Protein AF-A0A2G9MQJ7-F1 (afdb_monomer)

Nearest 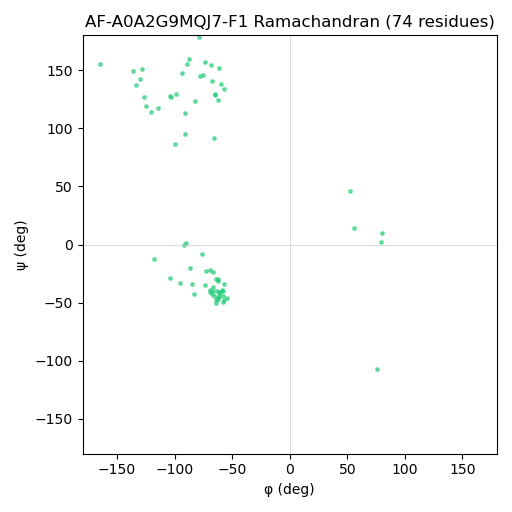PDB structures (foldseek):
  5m31-assembly1_A  TM=9.262E-01  e=2.707E-04  Thermus aquaticus Y51MC23
  8ap6-assembly1_G  TM=6.792E-01  e=2.195E-01  Trypanosoma brucei brucei
  8grg-assembly1_B  TM=7.212E-01  e=3.280E-01  Homo sapiens
  6lky-assembly1_B  TM=6.045E-01  e=5.242E-01  Methylococcus capsulatus str. Bath
  5gre-assembly1_A  TM=6.204E-01  e=1.750E+00  Homo sapiens

Secondary structure (DSSP, 8-state):
----HHHHHHHHHHHHHHHHHHT---EEEE-TTBGGG-B-HHHHHHHHHHHHTT-SS-EEEE----TTPPP-----

Radius of gyration: 13.1 Å; Cα contacts (8 Å, |Δi|>4): 68; chains: 1; bounding box: 34×26×31 Å

Solvent-accessible surface area (backbone atoms only — not comparable to full-atom values): 4826 Å² total; per-residue (Å²): 130,74,56,49,72,68,58,51,50,51,51,43,50,53,49,41,53,49,34,65,74,70,63,57,70,62,49,78,42,64,66,70,51,38,72,90,24,68,42,55,64,83,68,43,51,60,50,48,47,72,53,54,60,83,51,94,46,41,74,46,76,49,84,79,90,56,92,96,58,81,82,89,81,73,82,118

Sequence (76 aa):
GKATTAYVNHALKELRSEIEKENIESIALPKLATGVGGLDWEEVKPLIDKHLGDLEIPVYIYTTFHKGQKAQETAK

pLDDT: mean 91.34, std 7.13, range [59.25, 97.88]

Mean predicted aligned error: 3.99 Å

Structure (mmCIF, N/CA/C/O backbone):
data_AF-A0A2G9MQJ7-F1
#
_entry.id   AF-A0A2G9MQJ7-F1
#
loop_
_atom_site.group_PDB
_atom_site.id
_atom_site.type_symbol
_atom_site.label_atom_id
_atom_site.label_alt_id
_atom_site.label_comp_id
_atom_site.label_asym_id
_atom_site.label_entity_id
_atom_site.label_seq_id
_atom_site.pdbx_PDB_ins_code
_atom_site.Cartn_x
_atom_site.Cartn_y
_atom_site.Cartn_z
_atom_sit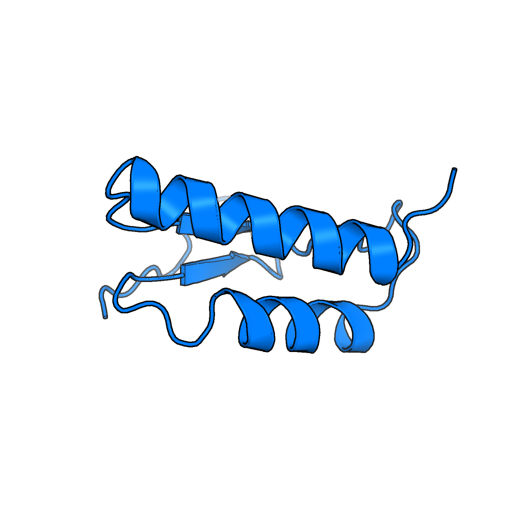e.occupancy
_atom_site.B_iso_or_equiv
_atom_site.auth_seq_id
_atom_site.auth_comp_id
_atom_site.auth_asym_id
_atom_site.auth_atom_id
_atom_site.pdbx_PDB_model_num
ATOM 1 N N . GLY A 1 1 ? 20.007 -0.056 -8.595 1.00 70.62 1 GLY A N 1
ATOM 2 C CA . GLY A 1 1 ? 19.789 -1.445 -9.052 1.00 70.62 1 GLY A CA 1
ATOM 3 C C . GLY A 1 1 ? 18.309 -1.659 -9.299 1.00 70.62 1 GLY A C 1
ATOM 4 O O . GLY A 1 1 ? 17.530 -0.831 -8.844 1.00 70.62 1 GLY A O 1
ATOM 5 N N . LYS A 1 2 ? 17.922 -2.714 -10.027 1.00 76.81 2 LYS A N 1
ATOM 6 C CA . LYS A 1 2 ? 16.502 -3.072 -10.199 1.00 76.81 2 LYS A CA 1
ATOM 7 C C . LYS A 1 2 ? 15.868 -3.406 -8.846 1.00 76.81 2 LYS A C 1
ATOM 9 O O . LYS A 1 2 ? 16.574 -3.848 -7.936 1.00 76.81 2 LYS A O 1
ATOM 14 N N . ALA A 1 3 ? 14.563 -3.188 -8.717 1.00 86.12 3 ALA A N 1
ATOM 15 C CA . ALA A 1 3 ? 13.843 -3.647 -7.540 1.00 86.12 3 ALA A CA 1
ATOM 16 C C . ALA A 1 3 ? 13.774 -5.182 -7.530 1.00 86.12 3 ALA A C 1
ATOM 18 O O . ALA A 1 3 ? 13.856 -5.826 -8.575 1.00 86.12 3 ALA A O 1
ATOM 19 N N . THR A 1 4 ? 13.634 -5.764 -6.342 1.00 92.31 4 THR A N 1
ATOM 20 C CA . THR A 1 4 ? 13.429 -7.205 -6.163 1.00 92.31 4 THR A CA 1
ATOM 21 C C . THR A 1 4 ? 12.214 -7.433 -5.278 1.00 92.31 4 THR A C 1
ATOM 23 O O . THR A 1 4 ? 11.907 -6.613 -4.407 1.00 92.31 4 THR A O 1
ATOM 26 N N . THR A 1 5 ? 11.538 -8.563 -5.465 1.00 93.06 5 THR A N 1
ATOM 27 C CA . THR A 1 5 ? 10.414 -8.977 -4.614 1.00 93.06 5 THR A CA 1
ATOM 28 C C . THR A 1 5 ? 10.822 -9.076 -3.143 1.00 93.06 5 THR A C 1
ATOM 30 O O . THR A 1 5 ? 10.046 -8.706 -2.268 1.00 93.06 5 THR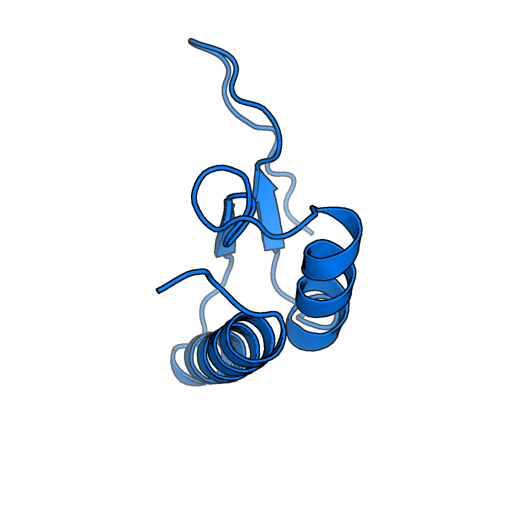 A O 1
ATOM 33 N N . ALA A 1 6 ? 12.068 -9.470 -2.854 1.00 94.75 6 ALA A N 1
ATOM 34 C CA . ALA A 1 6 ? 12.617 -9.501 -1.500 1.00 94.75 6 ALA A CA 1
ATOM 35 C C . ALA A 1 6 ? 12.659 -8.109 -0.844 1.00 94.75 6 ALA A C 1
ATOM 37 O O . ALA A 1 6 ? 12.248 -7.966 0.309 1.00 94.75 6 ALA A O 1
ATOM 38 N N . TYR A 1 7 ? 13.100 -7.075 -1.571 1.00 94.38 7 TYR A N 1
ATOM 39 C CA . TYR A 1 7 ? 13.114 -5.706 -1.047 1.00 94.38 7 TYR A CA 1
ATOM 40 C C . TYR A 1 7 ? 11.709 -5.139 -0.867 1.00 94.38 7 TYR A C 1
ATOM 42 O O . TYR A 1 7 ? 11.445 -4.499 0.147 1.00 94.38 7 TYR A O 1
ATOM 50 N N . VAL A 1 8 ? 10.792 -5.418 -1.797 1.00 94.69 8 VAL A N 1
ATOM 51 C CA . VAL A 1 8 ? 9.381 -5.024 -1.657 1.00 94.69 8 VAL A CA 1
ATOM 52 C C . VAL A 1 8 ? 8.751 -5.701 -0.440 1.00 94.69 8 VAL A C 1
ATOM 54 O O . VAL A 1 8 ? 8.116 -5.039 0.373 1.00 94.69 8 VAL A O 1
ATOM 57 N N . ASN A 1 9 ? 8.986 -7.001 -0.263 1.00 95.56 9 ASN A N 1
ATOM 58 C CA . ASN A 1 9 ? 8.497 -7.759 0.883 1.00 95.56 9 ASN A CA 1
ATOM 59 C C . ASN A 1 9 ? 9.041 -7.210 2.211 1.00 95.56 9 ASN A C 1
ATOM 61 O O . ASN A 1 9 ? 8.292 -7.107 3.177 1.00 95.56 9 ASN A O 1
ATOM 65 N N . HIS A 1 10 ? 10.327 -6.851 2.265 1.00 96.69 10 HIS A N 1
ATOM 66 C CA . HIS A 1 10 ? 10.913 -6.226 3.451 1.00 96.69 10 HIS A CA 1
ATOM 67 C C . HIS A 1 10 ? 10.288 -4.854 3.729 1.00 96.69 10 HIS A C 1
ATOM 69 O O . HIS A 1 10 ? 9.876 -4.587 4.850 1.00 96.69 10 HIS A O 1
ATOM 75 N N . ALA A 1 11 ? 10.171 -3.996 2.713 1.00 96.19 11 ALA A N 1
ATOM 76 C CA . ALA A 1 11 ? 9.596 -2.662 2.870 1.00 96.19 11 ALA A CA 1
ATOM 77 C C . ALA A 1 11 ? 8.131 -2.702 3.334 1.00 96.19 11 ALA A C 1
ATOM 79 O O . ALA A 1 11 ? 7.749 -1.922 4.198 1.00 96.19 11 ALA A O 1
ATOM 80 N N . LEU A 1 12 ? 7.323 -3.625 2.804 1.00 97.19 12 LEU A N 1
ATOM 81 C CA . LEU A 1 12 ? 5.927 -3.798 3.217 1.00 97.19 12 LEU A CA 1
ATOM 82 C C . LEU A 1 12 ? 5.795 -4.290 4.661 1.00 97.19 12 LEU A C 1
ATOM 84 O O . LEU A 1 12 ? 4.899 -3.844 5.372 1.00 97.19 12 LEU A O 1
ATOM 88 N N . LYS A 1 13 ? 6.703 -5.167 5.104 1.00 97.62 13 LYS A N 1
ATOM 89 C CA . LYS A 1 13 ? 6.752 -5.615 6.498 1.00 97.62 13 LYS A CA 1
ATOM 90 C C . LYS A 1 13 ? 7.041 -4.450 7.452 1.00 97.62 13 LYS A C 1
ATOM 92 O O . LYS A 1 13 ? 6.348 -4.301 8.452 1.00 97.62 13 LYS A O 1
ATOM 97 N N . GLU A 1 14 ? 8.035 -3.624 7.133 1.00 97.88 14 GLU A N 1
ATOM 98 C CA . GLU A 1 14 ? 8.368 -2.448 7.950 1.00 97.88 14 GLU A CA 1
ATOM 99 C C . GLU A 1 14 ? 7.248 -1.401 7.914 1.00 97.88 14 GLU A C 1
ATOM 101 O O . GLU A 1 14 ? 6.885 -0.850 8.948 1.00 97.88 14 GLU A O 1
ATOM 106 N N . LEU A 1 15 ? 6.629 -1.188 6.747 1.00 97.31 15 LEU A N 1
ATOM 107 C CA . LEU A 1 15 ? 5.477 -0.299 6.615 1.00 97.31 15 LEU A CA 1
ATOM 108 C C . LEU A 1 15 ? 4.325 -0.729 7.532 1.00 97.31 15 LEU A C 1
ATOM 110 O O . LEU A 1 15 ? 3.746 0.119 8.203 1.00 97.31 15 LEU A O 1
ATOM 114 N N . ARG A 1 16 ? 4.014 -2.030 7.597 1.00 97.12 16 ARG A N 1
ATOM 115 C CA . ARG A 1 16 ? 3.013 -2.552 8.538 1.00 97.12 16 ARG A CA 1
ATOM 116 C C . ARG A 1 16 ? 3.374 -2.207 9.983 1.00 97.12 16 ARG A C 1
ATOM 118 O O . ARG A 1 16 ? 2.524 -1.711 10.714 1.00 97.12 16 ARG A O 1
ATOM 125 N N . SER A 1 17 ? 4.629 -2.436 10.373 1.00 97.50 17 SER A N 1
ATOM 126 C CA . SER A 1 17 ? 5.089 -2.140 11.732 1.00 97.50 17 SER A CA 1
ATOM 127 C C . SER A 1 17 ? 4.918 -0.663 12.089 1.00 97.50 17 SER A C 1
ATOM 129 O O . SER A 1 17 ? 4.545 -0.359 13.218 1.00 97.50 17 SER A O 1
ATOM 131 N N . GLU A 1 18 ? 5.174 0.254 11.153 1.00 97.69 18 GLU A N 1
ATOM 132 C CA . GLU A 1 18 ? 4.978 1.686 11.402 1.00 97.69 18 GLU A CA 1
ATOM 133 C C . GLU A 1 18 ? 3.502 2.087 11.431 1.00 97.69 18 GLU A C 1
ATOM 135 O O . GLU A 1 18 ? 3.120 2.923 12.245 1.00 97.69 18 GLU A O 1
ATOM 140 N N . ILE A 1 19 ? 2.650 1.462 10.613 1.00 97.25 19 ILE A N 1
ATOM 141 C CA . ILE A 1 19 ? 1.194 1.671 10.666 1.00 97.25 19 ILE A CA 1
ATOM 142 C C . ILE A 1 19 ? 0.650 1.330 12.053 1.00 97.25 19 ILE A C 1
ATOM 144 O O . ILE A 1 19 ? -0.076 2.130 12.641 1.00 97.25 19 ILE A O 1
ATOM 148 N N . GLU A 1 20 ? 1.021 0.162 12.579 1.00 95.81 20 GLU A N 1
ATOM 149 C CA . GLU A 1 20 ? 0.577 -0.302 13.895 1.00 95.81 20 GLU A CA 1
ATOM 150 C C . GLU A 1 20 ? 1.164 0.567 15.019 1.00 95.81 20 GLU A C 1
ATOM 152 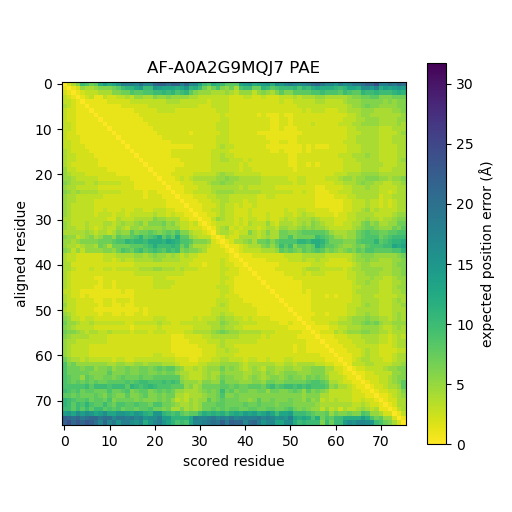O O . GLU A 1 20 ? 0.453 0.954 15.945 1.00 95.81 20 GLU A O 1
ATOM 157 N N . LYS A 1 21 ? 2.450 0.929 14.926 1.00 97.75 21 LYS A N 1
ATOM 158 C CA . LYS A 1 21 ? 3.142 1.744 15.936 1.00 97.75 21 LYS A CA 1
ATOM 159 C C . LYS A 1 21 ? 2.586 3.163 16.036 1.00 97.75 21 LYS A C 1
ATOM 161 O O . LYS A 1 21 ? 2.388 3.666 17.140 1.00 97.75 21 LYS A O 1
ATOM 166 N N . GLU A 1 22 ? 2.339 3.801 14.899 1.00 97.19 22 GLU A N 1
ATOM 167 C CA . GLU A 1 22 ? 1.862 5.184 14.833 1.00 97.19 22 GLU A CA 1
ATOM 168 C C . GLU A 1 22 ? 0.325 5.278 14.846 1.00 97.19 22 GLU A C 1
ATOM 170 O O . GLU A 1 22 ? -0.216 6.380 14.813 1.00 97.19 22 GLU A O 1
ATOM 175 N N . ASN A 1 23 ? -0.390 4.145 14.936 1.00 95.44 23 ASN A N 1
ATOM 176 C CA . ASN A 1 23 ? -1.857 4.064 14.873 1.00 95.44 23 ASN A CA 1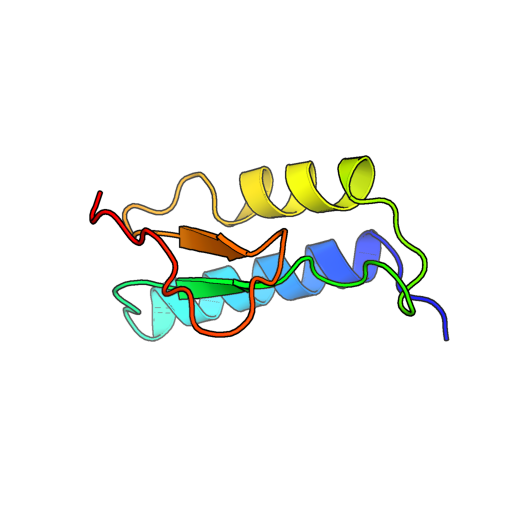
ATOM 177 C C . ASN A 1 23 ? -2.428 4.781 13.636 1.00 95.44 23 ASN A C 1
ATOM 179 O O . ASN A 1 23 ? -3.380 5.557 13.725 1.00 95.44 23 ASN A O 1
ATOM 183 N N . ILE A 1 24 ? -1.820 4.543 12.471 1.00 96.56 24 ILE A N 1
ATOM 184 C CA . ILE A 1 24 ? -2.273 5.140 11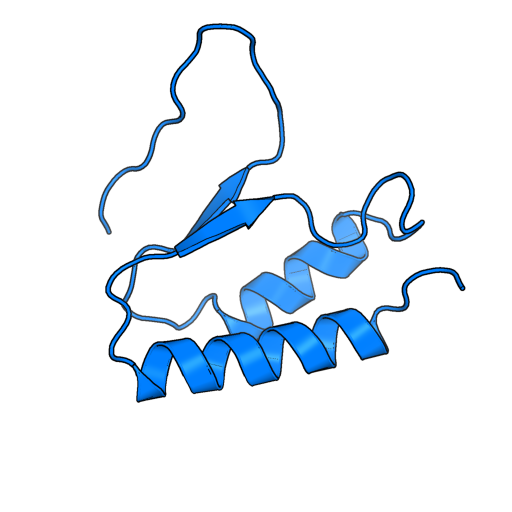.211 1.00 96.56 24 ILE A CA 1
ATOM 185 C C . ILE A 1 24 ? -3.671 4.613 10.883 1.00 96.56 24 ILE A C 1
ATOM 187 O O . ILE A 1 24 ? -3.876 3.408 10.840 1.00 96.56 24 ILE A O 1
ATOM 191 N N . GLU A 1 25 ? -4.615 5.510 10.593 1.00 95.50 25 GLU A N 1
ATOM 192 C CA . GLU A 1 25 ? -6.026 5.154 10.379 1.00 95.50 25 GLU A CA 1
ATOM 193 C C . GLU A 1 25 ? -6.361 4.739 8.940 1.00 95.50 25 GLU A C 1
ATOM 195 O O . GLU A 1 25 ? -7.393 4.118 8.707 1.00 95.50 25 GLU A O 1
ATOM 200 N N . SER A 1 26 ? -5.536 5.102 7.953 1.00 94.81 26 SER A N 1
ATOM 201 C CA . SER A 1 26 ? -5.688 4.685 6.551 1.00 94.81 26 SER A CA 1
ATOM 202 C C . SER A 1 26 ? -4.410 4.938 5.753 1.00 94.81 26 SER A C 1
ATOM 204 O O . SER A 1 26 ? -3.619 5.820 6.096 1.00 94.81 26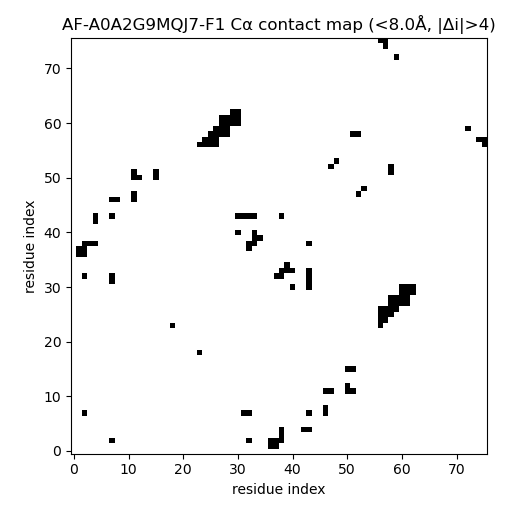 SER A O 1
ATOM 206 N N . ILE A 1 27 ? -4.206 4.184 4.670 1.00 95.00 27 ILE A N 1
ATOM 207 C CA . ILE A 1 27 ? -3.058 4.370 3.774 1.00 95.00 27 ILE A CA 1
ATOM 208 C C . ILE A 1 27 ? -3.448 4.301 2.296 1.00 95.00 27 ILE A C 1
ATOM 210 O O . ILE A 1 27 ? -4.340 3.559 1.889 1.00 95.00 27 ILE A O 1
ATOM 214 N N . ALA A 1 28 ? -2.712 5.048 1.477 1.00 94.38 28 ALA A N 1
ATOM 215 C CA . ALA A 1 28 ? -2.836 5.080 0.026 1.00 94.38 28 ALA A CA 1
ATOM 216 C C . ALA A 1 28 ? -1.470 4.814 -0.624 1.00 94.38 28 ALA A C 1
ATOM 218 O O . ALA A 1 28 ? -0.490 5.494 -0.320 1.00 94.38 28 ALA A O 1
ATOM 219 N N . LEU A 1 29 ? -1.397 3.834 -1.529 1.00 93.38 29 LEU A N 1
ATOM 220 C CA . LEU A 1 29 ? -0.160 3.387 -2.171 1.00 93.38 29 LEU A CA 1
ATOM 221 C C . LEU A 1 29 ? -0.308 3.323 -3.703 1.00 93.38 29 LEU A C 1
ATOM 223 O O . LEU A 1 29 ? -1.346 2.898 -4.209 1.00 93.38 29 LEU A O 1
ATOM 227 N N . PRO A 1 30 ? 0.726 3.683 -4.482 1.00 91.56 30 PRO A N 1
ATOM 228 C CA . PRO A 1 30 ? 0.783 3.367 -5.908 1.00 91.56 30 PRO A CA 1
ATOM 229 C C . PRO A 1 30 ? 1.212 1.903 -6.137 1.00 91.56 30 PRO A C 1
ATOM 231 O O . PRO A 1 30 ? 1.563 1.184 -5.201 1.00 91.56 30 PRO A O 1
ATOM 234 N N . LYS A 1 31 ? 1.276 1.460 -7.403 1.00 90.88 31 LYS A N 1
ATOM 235 C CA . LYS A 1 31 ? 1.898 0.172 -7.773 1.00 90.88 31 LYS A CA 1
ATOM 236 C C . LYS A 1 31 ? 3.409 0.174 -7.497 1.00 90.88 31 LYS A C 1
ATOM 238 O O . LYS A 1 31 ? 4.211 0.568 -8.350 1.00 90.88 31 LYS A O 1
ATOM 243 N N . LEU A 1 32 ? 3.786 -0.272 -6.301 1.00 88.88 32 LEU A N 1
ATOM 244 C CA . LEU A 1 32 ? 5.162 -0.268 -5.804 1.00 88.88 32 LEU A CA 1
ATOM 245 C C . LEU A 1 32 ? 6.110 -1.041 -6.724 1.00 88.88 32 LEU A C 1
ATOM 247 O O . LEU A 1 32 ? 5.807 -2.153 -7.140 1.00 88.88 32 LEU A O 1
ATOM 251 N N . ALA A 1 33 ? 7.270 -0.449 -7.019 1.00 87.81 33 ALA A N 1
ATOM 252 C CA . ALA A 1 33 ? 8.348 -1.072 -7.795 1.00 87.81 33 ALA A CA 1
ATOM 253 C C . ALA A 1 33 ? 7.962 -1.602 -9.199 1.00 87.81 33 ALA A C 1
ATOM 255 O O . ALA A 1 33 ? 8.754 -2.304 -9.830 1.00 87.81 33 ALA A O 1
ATOM 256 N N . THR A 1 34 ? 6.796 -1.214 -9.724 1.00 84.31 34 THR A N 1
ATOM 257 C CA . THR A 1 34 ? 6.383 -1.516 -11.102 1.00 84.31 34 THR A CA 1
ATOM 258 C C . THR A 1 34 ? 6.887 -0.453 -12.087 1.00 84.31 34 THR A C 1
ATOM 260 O O . THR A 1 34 ? 7.257 0.660 -11.700 1.00 84.31 34 THR A O 1
ATOM 263 N N . GLY A 1 35 ? 6.951 -0.786 -13.380 1.00 83.00 35 GLY A N 1
ATOM 264 C CA . GLY A 1 35 ? 7.446 0.124 -14.419 1.00 83.00 35 GLY A CA 1
ATOM 265 C C . GLY A 1 35 ? 8.971 0.243 -14.395 1.00 83.00 35 GLY A C 1
ATOM 266 O O . GLY A 1 35 ? 9.664 -0.701 -14.762 1.00 83.00 35 GLY A O 1
ATOM 267 N N . VAL A 1 36 ? 9.509 1.381 -13.939 1.00 78.62 36 VAL A N 1
ATOM 268 C CA . VAL A 1 36 ? 10.972 1.607 -13.867 1.00 78.62 36 VAL A CA 1
ATOM 269 C C . VAL A 1 36 ? 11.650 0.645 -12.882 1.00 78.62 36 VAL A C 1
ATOM 271 O O . VAL A 1 36 ? 12.804 0.270 -13.078 1.00 78.62 36 VAL A O 1
ATOM 274 N N . GLY A 1 37 ? 10.928 0.208 -11.843 1.00 77.81 37 GLY A N 1
ATOM 275 C CA . GLY A 1 37 ? 11.427 -0.783 -10.885 1.00 77.81 37 GLY A CA 1
ATOM 276 C C . GLY A 1 37 ? 11.587 -2.191 -11.472 1.00 77.81 37 GLY A C 1
ATOM 277 O O . GLY A 1 37 ? 12.423 -2.949 -10.980 1.00 77.81 37 GLY A O 1
ATOM 278 N N . GLY A 1 38 ? 10.872 -2.497 -12.561 1.00 87.06 38 GLY A N 1
ATOM 279 C CA . GLY A 1 38 ? 11.028 -3.720 -13.348 1.00 87.06 38 GLY A CA 1
ATOM 280 C C . GLY A 1 38 ? 10.350 -4.974 -12.794 1.00 87.06 38 GLY A C 1
ATOM 281 O O . GLY A 1 38 ? 10.633 -6.044 -13.320 1.00 87.06 38 GLY A O 1
ATOM 282 N N . LEU A 1 39 ? 9.508 -4.858 -11.761 1.00 91.94 39 LEU A N 1
ATOM 283 C CA . LEU A 1 39 ? 8.688 -5.968 -11.262 1.00 91.94 39 LEU A CA 1
ATOM 284 C C . LEU A 1 39 ? 7.302 -5.970 -11.904 1.00 91.94 39 LEU A C 1
ATOM 286 O O . LEU A 1 39 ? 6.730 -4.898 -12.159 1.00 91.94 39 LEU A O 1
ATOM 290 N N . ASP A 1 40 ? 6.749 -7.166 -12.094 1.00 92.38 40 ASP A N 1
ATOM 291 C CA . ASP A 1 40 ? 5.386 -7.327 -12.575 1.00 92.38 40 ASP A CA 1
ATOM 292 C C . ASP A 1 40 ? 4.375 -7.095 -11.452 1.00 92.38 40 ASP A C 1
ATOM 294 O O . ASP A 1 40 ? 4.581 -7.426 -10.281 1.00 92.38 40 ASP A O 1
ATOM 298 N N . TRP A 1 41 ? 3.230 -6.511 -11.808 1.00 92.12 41 TRP A N 1
ATOM 299 C CA . TRP A 1 41 ? 2.180 -6.243 -10.826 1.00 92.12 41 TRP A CA 1
ATOM 300 C C . TRP A 1 41 ? 1.632 -7.530 -10.196 1.00 92.12 41 TRP A C 1
ATOM 302 O O . TRP A 1 41 ? 1.278 -7.532 -9.018 1.00 92.12 41 TRP A O 1
ATOM 312 N N . GLU A 1 42 ? 1.623 -8.628 -10.951 1.00 93.06 42 GLU A N 1
ATOM 313 C CA . GLU A 1 42 ? 1.218 -9.952 -10.471 1.00 93.06 42 GLU A CA 1
ATOM 314 C C . GLU A 1 42 ? 2.178 -10.522 -9.416 1.00 93.06 42 GLU A C 1
ATOM 316 O O . GLU A 1 42 ? 1.757 -11.319 -8.583 1.00 93.06 42 GLU A O 1
ATOM 321 N N . GLU A 1 43 ? 3.436 -10.070 -9.381 1.00 92.69 43 GLU A N 1
ATOM 322 C CA . GLU A 1 43 ? 4.399 -10.433 -8.334 1.00 92.69 43 GLU A CA 1
ATOM 323 C C . GLU A 1 43 ? 4.266 -9.542 -7.093 1.00 92.69 43 GLU A C 1
ATOM 325 O O . GLU A 1 43 ? 4.475 -9.993 -5.966 1.00 92.69 43 GLU A O 1
ATOM 330 N N . VAL A 1 44 ? 3.928 -8.263 -7.284 1.00 94.38 44 VAL A N 1
ATOM 331 C CA . VAL A 1 44 ? 3.878 -7.267 -6.202 1.00 94.38 44 VAL A CA 1
ATOM 332 C C . VAL A 1 44 ? 2.558 -7.317 -5.438 1.00 94.38 44 VAL A C 1
ATOM 334 O O . VAL A 1 44 ? 2.563 -7.242 -4.208 1.00 94.38 44 VAL A O 1
ATOM 337 N N . LYS A 1 45 ? 1.424 -7.449 -6.134 1.00 94.75 45 LYS A N 1
ATOM 338 C CA . LYS A 1 45 ? 0.097 -7.437 -5.505 1.00 94.75 45 LYS A CA 1
ATOM 339 C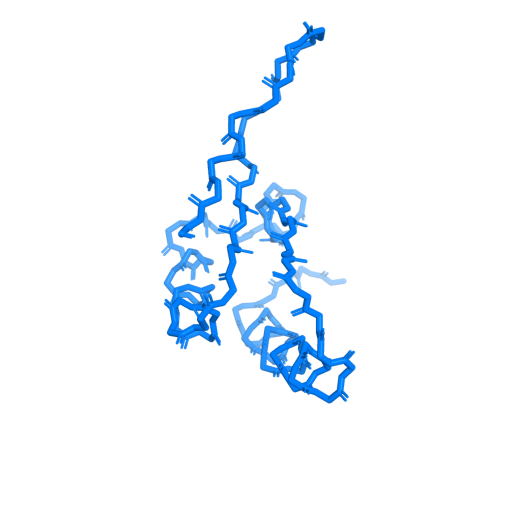 C . LYS A 1 45 ? -0.039 -8.483 -4.385 1.00 94.75 45 LYS A C 1
ATOM 341 O O . LYS A 1 45 ? -0.474 -8.094 -3.301 1.00 94.75 45 LYS A O 1
ATOM 346 N N . PRO A 1 46 ? 0.384 -9.753 -4.562 1.00 96.50 46 PRO A N 1
ATOM 347 C CA . PRO A 1 46 ? 0.289 -10.750 -3.496 1.00 96.50 46 PRO A CA 1
ATOM 348 C C . PRO A 1 46 ? 1.118 -10.393 -2.258 1.00 96.50 46 PRO A C 1
ATOM 350 O O . PRO A 1 46 ? 0.750 -10.765 -1.148 1.00 96.50 46 PRO A O 1
ATOM 353 N N . LEU A 1 47 ? 2.228 -9.662 -2.422 1.00 96.69 47 LEU A N 1
ATOM 354 C CA . LEU A 1 47 ? 3.029 -9.191 -1.290 1.00 96.69 47 LEU A CA 1
ATOM 355 C C . LEU A 1 47 ? 2.284 -8.114 -0.500 1.00 96.69 47 LEU A C 1
ATOM 357 O O . LEU A 1 47 ? 2.323 -8.131 0.727 1.00 96.69 47 LEU A O 1
ATOM 361 N N . ILE A 1 48 ? 1.595 -7.200 -1.187 1.00 96.25 48 ILE A N 1
ATOM 362 C CA . ILE A 1 48 ? 0.775 -6.175 -0.532 1.00 96.25 48 ILE A CA 1
ATOM 363 C C . ILE A 1 48 ? -0.372 -6.833 0.235 1.00 96.25 48 ILE A C 1
ATOM 365 O O . ILE A 1 48 ? -0.521 -6.573 1.426 1.00 96.25 48 ILE A O 1
ATOM 369 N N . ASP A 1 49 ? -1.116 -7.734 -0.413 1.00 95.38 49 ASP A N 1
ATOM 370 C CA . ASP A 1 49 ? -2.222 -8.459 0.224 1.00 95.38 49 ASP A CA 1
ATOM 371 C C . ASP A 1 49 ? -1.736 -9.244 1.457 1.00 95.38 49 ASP A C 1
ATOM 373 O O . ASP A 1 49 ? -2.390 -9.238 2.495 1.00 95.38 49 ASP A O 1
ATOM 377 N N . LYS A 1 50 ? -0.555 -9.872 1.375 1.00 96.81 50 LYS A N 1
ATOM 378 C CA . LYS A 1 50 ? 0.044 -10.638 2.478 1.00 96.81 50 LYS A CA 1
ATOM 379 C C . LYS A 1 50 ? 0.381 -9.791 3.708 1.00 96.81 50 LYS A C 1
ATOM 381 O O . LYS A 1 50 ? 0.268 -10.297 4.818 1.00 96.81 50 LYS A O 1
ATOM 386 N N . HIS A 1 51 ? 0.888 -8.572 3.520 1.00 96.94 51 HIS A N 1
ATOM 387 C CA . HIS A 1 51 ? 1.380 -7.743 4.633 1.00 96.94 51 HIS A CA 1
ATOM 388 C C . HIS A 1 51 ? 0.346 -6.757 5.158 1.00 96.94 51 HIS A C 1
ATOM 390 O O . HIS A 1 51 ? 0.372 -6.451 6.347 1.00 96.94 51 HIS A O 1
ATOM 396 N N . LEU A 1 52 ? -0.513 -6.241 4.277 1.00 95.94 52 LEU A N 1
ATOM 397 C CA . LEU A 1 52 ? -1.431 -5.141 4.572 1.00 95.94 52 LEU A CA 1
ATOM 398 C C . LEU A 1 52 ? -2.909 -5.539 4.436 1.00 95.94 52 LEU A C 1
ATOM 400 O O . LEU A 1 52 ? -3.777 -4.771 4.838 1.00 95.94 52 LEU A O 1
ATOM 404 N N . GLY A 1 53 ? -3.222 -6.700 3.850 1.00 93.25 53 GLY A N 1
ATOM 405 C CA . GLY A 1 53 ? -4.602 -7.094 3.544 1.00 93.25 53 GLY A CA 1
ATOM 406 C C . GLY A 1 53 ? -5.444 -7.477 4.765 1.00 93.25 53 GLY A C 1
ATOM 407 O O . GLY A 1 53 ? -6.671 -7.390 4.709 1.00 93.25 53 GLY A O 1
ATOM 408 N N . ASP A 1 54 ? -4.800 -7.873 5.861 1.00 94.56 54 ASP A N 1
ATOM 409 C CA . ASP A 1 54 ? -5.424 -8.212 7.144 1.00 94.56 54 ASP A CA 1
ATOM 410 C C . ASP A 1 54 ? -5.525 -7.020 8.107 1.00 94.56 54 ASP A C 1
ATOM 412 O O . ASP A 1 54 ? -6.053 -7.172 9.206 1.00 94.56 54 ASP A O 1
ATOM 416 N N . LEU A 1 55 ? -5.056 -5.834 7.706 1.00 94.31 55 LEU A N 1
ATOM 417 C CA . LEU A 1 55 ? -5.225 -4.627 8.504 1.00 94.31 55 LEU A CA 1
ATOM 418 C C . LEU A 1 55 ? -6.707 -4.220 8.574 1.00 94.31 55 LEU A C 1
ATOM 420 O O . LEU A 1 55 ? -7.453 -4.278 7.587 1.00 94.31 55 LEU A O 1
ATOM 424 N N . GLU A 1 56 ? -7.121 -3.760 9.754 1.00 93.00 56 GLU A N 1
ATOM 425 C CA . GLU A 1 56 ? -8.479 -3.253 10.001 1.00 93.00 56 GLU A CA 1
ATOM 426 C C . GLU A 1 56 ? -8.700 -1.845 9.426 1.00 93.00 56 GLU A C 1
ATOM 428 O O . GLU A 1 56 ? -9.829 -1.366 9.366 1.00 93.00 56 GLU A O 1
ATOM 433 N N . ILE A 1 57 ? -7.636 -1.205 8.940 1.00 94.12 57 ILE A N 1
ATOM 434 C CA . ILE A 1 57 ? -7.692 0.113 8.312 1.00 94.12 57 ILE A CA 1
ATOM 435 C C . ILE A 1 57 ? -7.940 0.028 6.799 1.00 94.12 57 ILE A C 1
ATOM 437 O O . ILE A 1 57 ? -7.584 -0.965 6.153 1.00 94.12 57 ILE A O 1
ATOM 441 N N . PRO A 1 58 ? -8.507 1.076 6.178 1.00 95.19 58 PRO A N 1
ATOM 442 C CA . PRO A 1 58 ? -8.595 1.164 4.729 1.00 95.19 58 PRO A CA 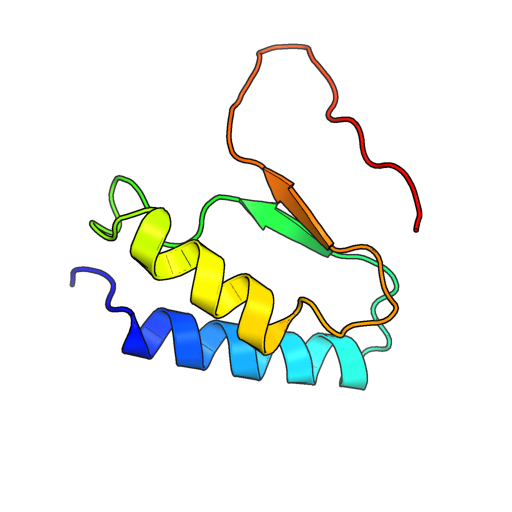1
ATOM 443 C C . PRO A 1 58 ? -7.206 1.258 4.077 1.00 95.19 58 PRO A C 1
ATOM 445 O O . PRO A 1 58 ? -6.390 2.116 4.426 1.00 95.19 58 PRO A O 1
ATOM 448 N N . VAL A 1 59 ? -6.965 0.394 3.085 1.00 94.50 59 VAL A N 1
ATOM 449 C CA . VAL A 1 59 ? -5.750 0.381 2.257 1.00 94.50 59 VAL A CA 1
ATOM 450 C C . VAL A 1 59 ? -6.139 0.577 0.795 1.00 94.50 59 VAL A C 1
ATOM 452 O O . VAL A 1 59 ? -6.775 -0.287 0.191 1.00 94.50 59 VAL A O 1
ATOM 455 N N . TYR A 1 60 ? -5.737 1.702 0.209 1.00 94.31 60 TYR A N 1
ATOM 456 C CA . TYR A 1 60 ? -6.061 2.057 -1.172 1.00 94.31 60 TYR A CA 1
ATOM 457 C C . TYR A 1 60 ? -4.856 1.853 -2.087 1.00 94.31 60 TYR A C 1
ATOM 459 O O . TYR A 1 60 ? -3.777 2.385 -1.831 1.00 94.31 60 TYR A O 1
ATOM 467 N N . ILE A 1 61 ? -5.037 1.114 -3.186 1.00 93.31 61 ILE A N 1
ATOM 468 C CA . ILE A 1 61 ? -3.988 0.896 -4.189 1.00 93.31 61 ILE A CA 1
ATOM 469 C C . ILE A 1 61 ? -4.379 1.548 -5.510 1.00 93.31 61 ILE A C 1
ATOM 471 O O . ILE A 1 61 ? -5.328 1.146 -6.181 1.00 93.31 61 ILE A O 1
ATOM 475 N N . TYR A 1 62 ? -3.575 2.515 -5.925 1.00 91.62 62 TYR A N 1
ATOM 476 C CA . TYR A 1 62 ? -3.766 3.272 -7.149 1.00 91.62 62 TYR A CA 1
ATOM 477 C C . TYR A 1 62 ? -3.040 2.604 -8.316 1.00 91.62 62 TYR A C 1
ATOM 479 O O . TYR A 1 62 ? -1.807 2.562 -8.367 1.00 91.62 62 TYR A O 1
ATOM 487 N N . THR A 1 63 ? -3.805 2.088 -9.279 1.00 88.81 63 THR A N 1
ATOM 488 C CA . THR A 1 63 ? -3.268 1.334 -10.426 1.00 88.81 63 THR A CA 1
ATOM 489 C C . THR A 1 63 ? -3.241 2.117 -11.733 1.00 88.81 63 THR A C 1
ATOM 491 O O . THR A 1 63 ? -2.346 1.879 -12.553 1.00 88.81 63 THR A O 1
ATOM 494 N N . THR A 1 64 ? -4.168 3.064 -11.899 1.00 87.31 64 THR A N 1
ATOM 495 C CA . THR A 1 64 ? -4.343 3.863 -13.116 1.00 87.31 64 THR A CA 1
ATOM 496 C C . THR A 1 64 ? -4.500 5.336 -12.763 1.00 87.31 64 THR A C 1
ATOM 498 O O . THR A 1 64 ? -5.219 5.690 -11.831 1.00 87.31 64 THR A O 1
ATOM 501 N N . PHE A 1 65 ? -3.834 6.202 -13.527 1.00 86.81 65 PHE A N 1
ATOM 502 C CA . PHE A 1 65 ? -3.963 7.649 -13.399 1.00 86.81 65 PHE A CA 1
ATOM 503 C C . PHE A 1 65 ? -4.932 8.199 -14.447 1.00 86.81 65 PHE A C 1
ATOM 505 O O . PHE A 1 65 ? -4.766 7.960 -15.644 1.00 86.81 65 PHE A O 1
ATOM 512 N N . HIS A 1 66 ? -5.892 9.002 -13.995 1.00 90.38 66 HIS A N 1
ATOM 513 C CA . HIS A 1 66 ? -6.816 9.736 -14.851 1.00 90.38 66 HIS A CA 1
ATOM 514 C C . HIS A 1 66 ? -6.753 11.226 -14.500 1.00 90.38 66 HIS A C 1
ATOM 516 O O . HIS A 1 66 ? -7.029 11.632 -13.370 1.00 90.38 66 HIS A O 1
ATOM 522 N N . LYS A 1 67 ? -6.363 12.064 -15.469 1.00 91.12 67 LYS A N 1
ATOM 523 C CA . LYS A 1 67 ? -6.194 13.507 -15.249 1.00 91.12 67 LYS A CA 1
ATOM 524 C C . LYS A 1 67 ? -7.530 14.147 -14.858 1.00 91.12 67 LYS A C 1
ATOM 526 O O . LYS A 1 67 ? -8.493 14.071 -15.610 1.00 91.12 67 LYS A O 1
ATOM 531 N N . GLY A 1 68 ? -7.553 14.827 -13.711 1.00 91.69 68 GLY A N 1
ATOM 532 C CA . GLY A 1 68 ? -8.732 15.551 -13.220 1.00 91.69 68 GLY A CA 1
ATOM 533 C C . GLY A 1 68 ? -9.794 14.674 -12.550 1.00 91.69 68 GLY A C 1
ATOM 534 O O . GLY A 1 68 ? -10.817 15.200 -12.123 1.00 91.69 68 GLY A O 1
ATOM 535 N N . GLN A 1 69 ? -9.555 13.368 -12.420 1.00 90.88 69 GLN A N 1
ATOM 536 C CA . GLN A 1 69 ? -10.460 12.443 -11.748 1.00 90.88 69 GLN A CA 1
ATOM 537 C C . GLN A 1 69 ? -9.928 12.108 -10.352 1.00 90.88 69 GLN A C 1
ATOM 539 O O . GLN A 1 69 ? -8.784 11.682 -10.199 1.00 90.88 69 GLN A O 1
ATOM 544 N N . LYS A 1 70 ? -10.769 12.291 -9.330 1.00 87.31 70 LYS A N 1
ATOM 545 C CA . LYS A 1 70 ? -10.484 11.817 -7.969 1.00 87.31 70 LYS A CA 1
ATOM 546 C C . LYS A 1 70 ? -10.675 10.302 -7.897 1.00 87.31 70 LYS A C 1
ATOM 548 O O . LYS A 1 70 ? -11.557 9.764 -8.569 1.00 87.31 70 LYS A O 1
ATOM 553 N N . ALA A 1 71 ? -9.870 9.629 -7.082 1.00 86.75 71 ALA A N 1
ATOM 554 C CA . ALA A 1 71 ? -10.079 8.214 -6.815 1.00 86.75 71 ALA A CA 1
ATOM 555 C C . ALA A 1 71 ? -11.286 7.979 -5.908 1.00 86.75 71 ALA A C 1
ATOM 557 O O . ALA A 1 71 ? -11.728 8.866 -5.177 1.00 86.75 71 ALA A O 1
ATOM 558 N N . GLN A 1 72 ? -11.824 6.768 -5.999 1.00 86.06 72 GLN A N 1
ATOM 559 C CA . GLN A 1 72 ? -12.895 6.298 -5.136 1.00 86.06 72 GLN A CA 1
ATOM 560 C C . GLN A 1 72 ? -12.277 5.607 -3.921 1.00 86.06 72 GLN A C 1
ATOM 562 O O . GLN A 1 72 ? -11.925 4.433 -3.977 1.00 86.06 72 GLN A O 1
ATOM 567 N N . GLU A 1 73 ? -12.131 6.357 -2.836 1.00 87.38 73 GLU A N 1
ATOM 568 C CA . GLU A 1 73 ? -11.663 5.859 -1.543 1.00 87.38 73 GLU A CA 1
ATOM 569 C C . GLU A 1 73 ? -12.882 5.635 -0.647 1.00 87.38 73 GLU A C 1
ATOM 571 O O . GLU A 1 73 ? -13.350 6.540 0.042 1.00 87.38 73 GLU A O 1
ATOM 576 N N . THR A 1 74 ? -13.490 4.452 -0.742 1.00 79.25 74 THR A N 1
ATOM 577 C CA . THR A 1 74 ? -14.609 4.089 0.136 1.00 79.25 74 THR A CA 1
ATOM 578 C C . THR A 1 74 ? -14.053 3.598 1.467 1.00 79.25 74 THR A C 1
ATOM 580 O O . THR A 1 74 ? -13.266 2.653 1.481 1.00 79.25 74 THR A O 1
ATOM 583 N N . ALA A 1 75 ? -14.461 4.234 2.568 1.00 68.69 75 ALA A N 1
ATOM 584 C CA . ALA A 1 75 ? -14.113 3.769 3.905 1.00 68.69 75 ALA A CA 1
ATOM 585 C C . ALA A 1 75 ? -14.639 2.340 4.121 1.00 68.69 75 ALA A C 1
ATOM 587 O O . ALA A 1 75 ? -15.742 2.011 3.671 1.00 68.69 75 ALA A O 1
ATOM 588 N N . LYS A 1 76 ? -13.802 1.511 4.748 1.00 59.25 76 LYS A N 1
ATOM 589 C CA . LYS A 1 76 ? -14.108 0.124 5.107 1.00 59.25 76 LYS A CA 1
ATOM 590 C C . LYS A 1 76 ? -15.072 0.079 6.291 1.00 59.25 76 LYS A C 1
ATOM 592 O O . LYS A 1 76 ? -14.996 1.004 7.130 1.00 59.25 76 LYS A O 1
#

Foldseek 3Di:
DAADLVVLLVVLQVVLVVCVVVVPQEDEEEQPCPDVSPDDSVSNVVSNCVRPVPDPHYYHYDYDDDPPDDDDRDGD